Protein AF-D7WAD2-F1 (afdb_monomer_lite)

pLDDT: mean 91.28, std 9.89, range [55.56, 98.75]

Radius of gyration: 17.4 Å; chains: 1; bounding box: 40×38×43 Å

Foldseek 3Di:
DDDPLNVVLVVLVVVCVVVVNVVVLDLVSLVVQLVVLVVQLVVCPPPNHPDPVSNVVSVVSNVSSVSSNCVVVVHHPVVVVVVVVVVVCVLAPCVQPPPHPDGSVPGD

Structure (mmCIF, N/CA/C/O backbone):
data_AF-D7WAD2-F1
#
_entry.id   AF-D7WAD2-F1
#
loop_
_atom_site.group_PDB
_atom_site.id
_atom_site.type_symbol
_atom_site.label_atom_id
_atom_site.label_alt_id
_atom_site.label_comp_id
_atom_site.label_asym_id
_atom_site.label_entity_id
_atom_sit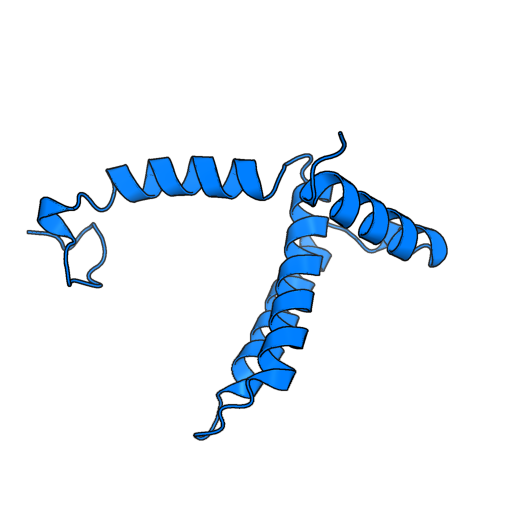e.label_seq_id
_atom_site.pdbx_PDB_ins_code
_atom_site.Cartn_x
_atom_site.Cartn_y
_atom_site.Cartn_z
_atom_site.occupancy
_atom_site.B_iso_or_equiv
_atom_site.auth_seq_id
_atom_site.auth_comp_id
_atom_site.auth_asym_id
_atom_site.auth_atom_id
_atom_site.pdbx_PDB_model_num
ATOM 1 N N . MET A 1 1 ? -22.874 -10.401 4.966 1.00 55.56 1 MET A N 1
ATOM 2 C CA . MET A 1 1 ? -21.756 -11.124 4.332 1.00 55.56 1 MET A CA 1
ATOM 3 C C . MET A 1 1 ? -20.562 -10.205 4.478 1.00 55.56 1 MET A C 1
ATOM 5 O O . MET A 1 1 ? -20.702 -9.052 4.095 1.00 55.56 1 MET A O 1
ATOM 9 N N . GLU A 1 2 ? -19.496 -10.641 5.142 1.00 68.25 2 GLU A N 1
ATOM 10 C CA . GLU A 1 2 ? -18.286 -9.824 5.314 1.00 68.25 2 GLU A CA 1
ATOM 11 C C . GLU A 1 2 ? -17.694 -9.512 3.932 1.00 68.25 2 GLU A C 1
ATOM 13 O O . GLU A 1 2 ? -17.659 -10.400 3.070 1.00 68.25 2 GLU A O 1
ATOM 18 N N . ASN A 1 3 ? -17.329 -8.251 3.680 1.00 86.06 3 ASN A N 1
ATOM 19 C CA . ASN A 1 3 ? -16.726 -7.886 2.402 1.00 86.06 3 ASN A CA 1
ATOM 20 C C . ASN A 1 3 ? -15.269 -8.402 2.358 1.00 86.06 3 ASN A C 1
ATOM 22 O O . ASN A 1 3 ? -14.696 -8.809 3.369 1.00 86.06 3 ASN A O 1
ATOM 26 N N . VAL A 1 4 ? -14.673 -8.465 1.166 1.00 86.81 4 VAL A N 1
ATOM 27 C CA . VAL A 1 4 ? -13.332 -9.055 1.002 1.00 86.81 4 VAL A CA 1
ATOM 28 C C . VAL A 1 4 ? -12.257 -8.257 1.748 1.00 86.81 4 VAL A C 1
ATOM 30 O O . VAL A 1 4 ? -11.320 -8.867 2.259 1.00 86.81 4 VAL A O 1
ATOM 33 N N . GLU A 1 5 ? -12.397 -6.935 1.839 1.00 85.31 5 GLU A N 1
ATOM 34 C CA . GLU A 1 5 ? -11.429 -6.049 2.497 1.00 85.31 5 GLU A CA 1
ATOM 35 C C . GLU A 1 5 ? -11.400 -6.269 4.007 1.00 85.31 5 GLU A C 1
ATOM 37 O O . GLU A 1 5 ? -10.322 -6.454 4.570 1.00 85.31 5 GLU A O 1
ATOM 42 N N . ASP A 1 6 ? -12.574 -6.349 4.636 1.00 88.81 6 ASP A N 1
ATOM 43 C CA . ASP A 1 6 ? -12.724 -6.630 6.066 1.00 88.81 6 ASP A CA 1
ATOM 44 C C . ASP A 1 6 ? -12.055 -7.965 6.421 1.00 88.81 6 ASP A C 1
ATOM 46 O O . ASP A 1 6 ? -11.276 -8.052 7.375 1.00 88.81 6 ASP A O 1
ATOM 50 N N . ARG A 1 7 ? -12.266 -8.989 5.581 1.00 93.00 7 ARG A N 1
ATOM 51 C CA . ARG A 1 7 ? -11.643 -10.307 5.752 1.00 93.00 7 ARG A CA 1
ATOM 52 C C . ARG A 1 7 ? -10.118 -10.237 5.659 1.00 93.00 7 ARG A C 1
ATOM 54 O O . ARG A 1 7 ? -9.433 -10.846 6.481 1.00 93.00 7 ARG A O 1
ATOM 61 N N . VAL A 1 8 ? -9.582 -9.536 4.658 1.00 94.44 8 VAL A N 1
ATOM 62 C CA . VAL A 1 8 ? -8.126 -9.395 4.471 1.00 94.44 8 VAL A CA 1
ATOM 63 C C . VAL A 1 8 ? -7.515 -8.638 5.647 1.00 94.44 8 VAL A C 1
ATOM 65 O O . VAL A 1 8 ? -6.544 -9.111 6.237 1.00 94.44 8 VAL A O 1
ATOM 68 N N . LEU A 1 9 ? -8.111 -7.516 6.054 1.00 93.50 9 LEU A N 1
ATOM 69 C CA . LEU A 1 9 ? -7.621 -6.740 7.188 1.00 93.50 9 LEU A CA 1
ATOM 70 C C . LEU A 1 9 ? -7.672 -7.544 8.496 1.00 93.50 9 LEU A C 1
ATOM 72 O O . LEU A 1 9 ? -6.722 -7.512 9.281 1.00 93.50 9 LEU A O 1
ATOM 76 N N . GLY A 1 10 ? -8.735 -8.324 8.708 1.00 94.88 10 GLY A N 1
ATOM 77 C CA . GLY A 1 10 ? -8.838 -9.251 9.834 1.00 94.88 10 GLY A CA 1
ATOM 78 C C . GLY A 1 10 ? -7.698 -10.276 9.862 1.00 94.88 10 GLY A C 1
ATOM 79 O O . GLY A 1 10 ? -7.095 -10.501 10.914 1.00 94.88 10 GLY A O 1
ATOM 80 N N . GLN A 1 11 ? -7.341 -10.849 8.709 1.00 96.38 11 GLN A N 1
ATOM 81 C CA . GLN A 1 11 ? -6.210 -11.777 8.590 1.00 96.38 11 GLN A CA 1
ATOM 82 C C . GLN A 1 11 ? -4.863 -11.099 8.876 1.00 96.38 11 GLN A C 1
ATOM 84 O O . GLN A 1 11 ? -4.038 -11.677 9.586 1.00 96.38 11 GLN A O 1
ATOM 89 N N . LEU A 1 12 ? -4.651 -9.875 8.383 1.00 96.06 12 LEU A N 1
ATOM 90 C CA . LEU A 1 12 ? -3.427 -9.104 8.630 1.00 96.06 12 LEU A CA 1
ATOM 91 C C . LEU A 1 12 ? -3.259 -8.753 10.113 1.00 96.06 12 LEU A C 1
ATOM 93 O O . LEU A 1 12 ? -2.181 -8.952 10.683 1.00 96.06 12 LEU A O 1
ATOM 97 N N . ARG A 1 13 ? -4.334 -8.296 10.765 1.00 94.38 13 ARG A N 1
ATOM 98 C CA . ARG A 1 13 ? -4.343 -8.025 12.210 1.00 94.38 13 ARG A CA 1
ATOM 99 C C . ARG A 1 13 ? -4.013 -9.284 13.001 1.00 94.38 13 ARG A C 1
ATOM 101 O O . ARG A 1 13 ? -3.074 -9.260 13.792 1.00 94.38 13 ARG A O 1
ATOM 108 N N . ALA A 1 14 ? -4.692 -10.397 12.720 1.00 96.56 14 ALA A N 1
ATOM 109 C CA . ALA A 1 14 ? -4.435 -11.669 13.393 1.00 96.56 14 ALA A CA 1
ATOM 110 C C . ALA A 1 14 ? -2.987 -12.154 13.189 1.00 96.56 14 ALA A C 1
ATOM 112 O O . ALA A 1 14 ? -2.342 -12.613 14.133 1.00 96.56 14 ALA A O 1
ATOM 113 N N . PHE A 1 15 ? -2.446 -12.017 11.974 1.00 96.06 15 PHE A N 1
ATOM 114 C CA . PHE A 1 15 ? -1.062 -12.379 11.665 1.00 96.06 15 PHE A CA 1
ATOM 115 C C . PHE A 1 15 ? -0.049 -11.552 12.470 1.00 96.06 15 PHE A C 1
ATOM 117 O O . PHE A 1 15 ? 0.916 -12.111 13.007 1.00 96.06 15 PHE A O 1
ATOM 124 N N . SER A 1 16 ? -0.286 -10.241 12.558 1.00 94.62 16 SER A N 1
ATOM 125 C CA . SER A 1 16 ? 0.539 -9.287 13.303 1.00 94.62 16 SER A CA 1
ATOM 126 C C . SER A 1 16 ? 0.442 -9.509 14.816 1.00 94.62 16 SER A C 1
ATOM 128 O O . SER A 1 16 ? 1.461 -9.552 15.510 1.00 94.62 16 SER A O 1
ATOM 130 N N . GLU A 1 17 ? -0.767 -9.695 15.344 1.00 95.25 17 GLU A N 1
ATOM 131 C CA . GLU A 1 17 ? -1.017 -9.950 16.766 1.00 95.25 17 GLU A CA 1
ATOM 132 C C . GLU A 1 17 ? -0.382 -11.258 17.234 1.00 95.25 17 GLU A C 1
ATOM 134 O O . GLU A 1 17 ? 0.288 -11.271 18.266 1.00 95.25 17 GLU A O 1
ATOM 139 N N . ALA A 1 18 ? -0.486 -12.331 16.441 1.00 97.44 18 ALA A N 1
ATOM 140 C CA . ALA A 1 18 ? 0.141 -13.619 16.747 1.00 97.44 18 ALA A CA 1
ATOM 141 C C . ALA A 1 18 ? 1.671 -13.531 16.909 1.00 97.44 18 ALA A C 1
ATOM 143 O O . ALA A 1 18 ? 2.283 -14.409 17.517 1.00 97.44 18 ALA A O 1
ATOM 144 N N . ARG A 1 19 ? 2.294 -12.475 16.373 1.00 97.00 19 ARG A N 1
ATOM 145 C CA . ARG A 1 19 ? 3.736 -12.199 16.469 1.00 97.00 19 ARG A CA 1
ATOM 146 C C . ARG A 1 19 ? 4.064 -11.029 17.391 1.00 97.00 19 ARG A C 1
ATOM 148 O O . ARG A 1 19 ? 5.234 -10.684 17.539 1.00 97.00 19 ARG A O 1
ATOM 155 N N . ASN A 1 20 ? 3.054 -10.420 18.013 1.00 95.12 20 ASN A N 1
ATOM 156 C CA . ASN A 1 20 ? 3.181 -9.187 18.783 1.00 95.12 20 ASN A CA 1
ATOM 157 C C . ASN A 1 20 ? 3.862 -8.057 17.978 1.00 95.12 20 ASN A C 1
ATOM 159 O O . ASN A 1 20 ? 4.635 -7.266 18.518 1.00 95.12 20 ASN A O 1
ATOM 163 N N . TRP A 1 21 ? 3.623 -7.998 16.665 1.00 95.50 21 TRP A N 1
ATOM 164 C CA . TRP A 1 21 ? 4.234 -7.008 15.768 1.00 95.50 21 TRP A CA 1
ATOM 165 C C . TRP A 1 21 ? 3.481 -5.681 15.728 1.00 95.50 21 TRP A C 1
ATOM 167 O O . TRP A 1 21 ? 4.057 -4.655 15.370 1.00 95.50 21 TRP A O 1
ATOM 177 N N . SER A 1 22 ? 2.232 -5.661 16.198 1.00 90.25 22 SER A N 1
ATOM 178 C CA . SER A 1 22 ? 1.396 -4.456 16.250 1.00 90.25 22 SER A CA 1
ATOM 179 C C . SER A 1 22 ? 2.044 -3.299 17.026 1.00 90.25 22 SER A C 1
ATOM 181 O O . SER A 1 22 ? 1.783 -2.136 16.717 1.00 90.25 22 SER A O 1
ATOM 183 N N . GLN A 1 23 ? 2.939 -3.592 17.979 1.00 90.69 23 GLN A N 1
ATOM 184 C CA . GLN A 1 23 ? 3.722 -2.588 18.712 1.00 90.69 23 GLN A CA 1
ATOM 185 C C . GLN A 1 23 ? 4.710 -1.809 17.824 1.00 90.69 23 GLN A C 1
ATOM 187 O O . GLN A 1 23 ? 5.037 -0.663 18.127 1.00 90.69 23 GLN A O 1
ATOM 192 N N . PHE A 1 24 ? 5.173 -2.405 16.721 1.00 91.62 24 PHE A N 1
ATOM 193 C CA . PHE A 1 24 ? 6.110 -1.784 15.782 1.00 91.62 24 PHE A CA 1
ATOM 194 C C . PHE A 1 24 ? 5.396 -1.040 14.649 1.00 91.62 24 PHE A C 1
ATOM 196 O O . PHE A 1 24 ? 6.024 -0.232 13.967 1.00 91.62 24 PHE A O 1
ATOM 203 N N . HIS A 1 25 ? 4.090 -1.254 14.472 1.00 92.88 25 HIS A N 1
ATOM 204 C CA . HIS A 1 25 ? 3.260 -0.633 13.437 1.00 92.88 25 HIS A CA 1
ATOM 205 C C . HIS A 1 25 ? 2.892 0.818 13.791 1.00 92.88 25 HIS A C 1
ATOM 207 O O . HIS A 1 25 ? 1.726 1.165 14.007 1.00 92.88 25 HIS A O 1
ATOM 213 N N . THR A 1 26 ? 3.899 1.687 13.887 1.00 96.75 26 THR A N 1
ATOM 214 C CA . THR A 1 26 ? 3.691 3.141 13.884 1.00 96.75 26 THR A CA 1
ATOM 215 C C . THR A 1 26 ? 3.421 3.614 12.449 1.00 96.75 26 THR A C 1
ATOM 217 O O . THR A 1 26 ? 3.933 2.991 11.517 1.00 96.75 26 THR A O 1
ATOM 220 N N . PRO A 1 27 ? 2.678 4.719 12.228 1.00 97.62 27 PRO A N 1
ATOM 221 C CA . PRO A 1 27 ? 2.460 5.241 10.876 1.00 97.62 27 PRO A CA 1
ATOM 222 C C . PRO A 1 27 ? 3.763 5.477 10.100 1.00 97.62 27 PRO A C 1
ATOM 224 O O . PRO A 1 27 ? 3.843 5.159 8.920 1.00 97.62 27 PRO A O 1
ATOM 227 N N . ALA A 1 28 ? 4.808 5.963 10.780 1.00 98.06 28 ALA A N 1
ATOM 228 C CA . ALA A 1 28 ? 6.119 6.175 10.175 1.00 98.06 28 ALA A CA 1
ATOM 229 C C . ALA A 1 28 ? 6.780 4.859 9.738 1.00 98.06 28 ALA A C 1
ATOM 231 O O . ALA A 1 28 ? 7.289 4.779 8.628 1.00 98.06 28 ALA A O 1
ATOM 232 N N . HIS A 1 29 ? 6.747 3.815 10.573 1.00 97.94 29 HIS A N 1
ATOM 233 C CA . HIS A 1 29 ? 7.323 2.517 10.207 1.00 97.94 29 HIS A CA 1
ATOM 234 C C . HIS A 1 29 ? 6.566 1.845 9.064 1.00 97.94 29 HIS A C 1
ATOM 236 O O . HIS A 1 29 ? 7.193 1.283 8.175 1.00 97.94 29 HIS A O 1
ATOM 242 N N . LEU A 1 30 ? 5.234 1.925 9.067 1.00 98.12 30 LEU A N 1
ATOM 243 C CA . LEU A 1 30 ? 4.420 1.367 7.990 1.00 98.12 30 LEU A CA 1
ATOM 244 C C . LEU A 1 30 ? 4.671 2.104 6.670 1.00 98.12 30 LEU A C 1
ATOM 246 O O . LEU A 1 30 ? 4.853 1.457 5.647 1.00 98.12 30 LEU A O 1
ATOM 250 N N . ALA A 1 31 ? 4.767 3.438 6.697 1.00 98.38 31 ALA A N 1
ATOM 251 C CA . ALA A 1 31 ? 5.138 4.225 5.521 1.00 98.38 31 ALA A CA 1
ATOM 252 C C . ALA A 1 31 ? 6.545 3.877 5.002 1.00 98.38 31 ALA A C 1
ATOM 254 O O . ALA A 1 31 ? 6.744 3.782 3.792 1.00 98.38 31 ALA A O 1
ATOM 255 N N . SER A 1 32 ? 7.509 3.644 5.900 1.00 98.44 32 SER A N 1
ATOM 256 C CA . SER A 1 32 ? 8.833 3.144 5.516 1.00 98.44 32 SER A CA 1
ATOM 257 C C . SER A 1 32 ? 8.758 1.759 4.873 1.00 98.44 32 SER A C 1
ATOM 259 O O . SER A 1 32 ? 9.425 1.546 3.868 1.00 98.44 32 SER A O 1
ATOM 261 N N . GLY A 1 33 ? 7.930 0.852 5.405 1.00 98.25 33 GLY A N 1
ATOM 262 C CA . GLY A 1 33 ? 7.671 -0.460 4.805 1.00 98.25 33 GLY A CA 1
ATOM 263 C C . GLY A 1 33 ? 7.171 -0.332 3.369 1.00 98.25 33 GLY A C 1
ATOM 264 O O . GLY A 1 33 ? 7.798 -0.863 2.466 1.00 98.25 33 GLY A O 1
ATOM 265 N N . ILE A 1 34 ? 6.149 0.501 3.126 1.00 98.69 34 ILE A N 1
ATOM 266 C CA . ILE A 1 34 ? 5.651 0.781 1.764 1.00 98.69 34 ILE A CA 1
ATOM 267 C C . ILE A 1 34 ? 6.791 1.200 0.826 1.00 98.69 34 ILE A C 1
ATOM 269 O O . ILE A 1 34 ? 6.863 0.721 -0.303 1.00 98.69 34 ILE A O 1
ATOM 273 N N . ALA A 1 35 ? 7.673 2.101 1.268 1.00 98.75 35 ALA A N 1
ATOM 274 C CA . ALA A 1 35 ? 8.781 2.579 0.444 1.00 98.75 35 ALA A CA 1
ATOM 275 C C . ALA A 1 35 ? 9.816 1.483 0.140 1.00 98.75 35 ALA A C 1
ATOM 277 O O . ALA A 1 35 ? 10.338 1.453 -0.973 1.00 98.75 35 ALA A O 1
ATOM 278 N N . ILE A 1 36 ? 10.093 0.605 1.109 1.00 98.69 36 ILE A N 1
ATOM 279 C CA . ILE A 1 36 ? 10.997 -0.540 0.950 1.00 98.69 36 ILE A CA 1
ATOM 280 C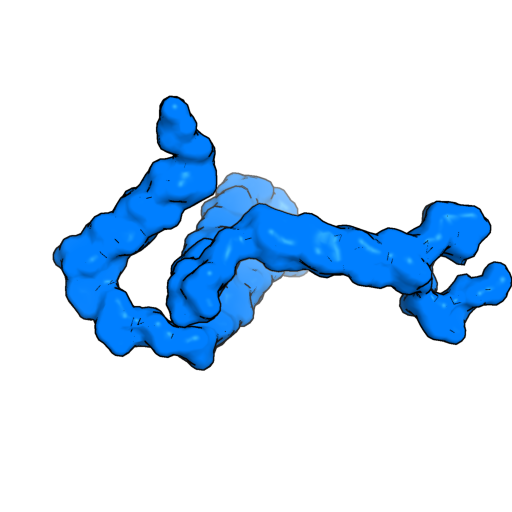 C . ILE A 1 36 ? 10.415 -1.520 -0.070 1.00 98.69 36 ILE A C 1
ATOM 282 O O . ILE A 1 36 ? 11.042 -1.720 -1.107 1.00 98.69 36 ILE A O 1
ATOM 286 N N . GLU A 1 37 ? 9.181 -1.990 0.133 1.00 98.69 37 GLU A N 1
ATOM 287 C CA . GLU A 1 37 ? 8.552 -2.969 -0.772 1.00 98.69 37 GLU A CA 1
ATOM 288 C C . GLU A 1 37 ? 8.301 -2.390 -2.170 1.00 98.69 37 GLU A C 1
ATOM 290 O O . GLU A 1 37 ? 8.324 -3.089 -3.177 1.00 98.69 37 GLU A O 1
ATOM 295 N N . THR A 1 38 ? 8.114 -1.070 -2.282 1.00 98.69 38 THR A N 1
ATOM 296 C CA . THR A 1 38 ? 8.054 -0.408 -3.596 1.00 98.69 38 THR A CA 1
ATOM 297 C C . THR A 1 38 ? 9.404 -0.473 -4.317 1.00 98.69 38 THR A C 1
ATOM 299 O O . THR A 1 38 ? 9.445 -0.548 -5.547 1.00 98.69 38 THR A O 1
ATOM 302 N N . GLY A 1 39 ? 10.510 -0.428 -3.572 1.00 98.50 39 GLY A N 1
ATOM 303 C CA . GLY A 1 39 ? 11.852 -0.659 -4.096 1.00 98.50 39 GLY A CA 1
ATOM 304 C C . GLY A 1 39 ? 12.025 -2.088 -4.606 1.00 98.50 39 GLY A C 1
ATOM 305 O O . GLY A 1 39 ? 12.463 -2.260 -5.742 1.00 98.50 39 GLY A O 1
ATOM 306 N N . GLU A 1 40 ? 11.608 -3.084 -3.826 1.00 98.50 40 GLU A N 1
ATOM 307 C CA . GLU A 1 40 ? 11.664 -4.508 -4.206 1.00 98.50 40 GLU A CA 1
ATOM 308 C C . GLU A 1 40 ? 10.780 -4.789 -5.437 1.00 98.50 40 GLU A C 1
ATOM 310 O O . GLU A 1 40 ? 11.223 -5.372 -6.435 1.00 98.50 40 GLU A O 1
ATOM 315 N N . LEU A 1 41 ? 9.575 -4.211 -5.472 1.00 98.56 41 LEU A N 1
ATOM 316 C CA . LEU A 1 41 ? 8.711 -4.230 -6.652 1.00 98.56 41 LEU A CA 1
ATOM 317 C C . LEU A 1 41 ? 9.399 -3.614 -7.877 1.00 98.56 41 LEU A C 1
ATOM 319 O O . LEU A 1 41 ? 9.285 -4.145 -8.982 1.00 98.56 41 LEU A O 1
ATOM 323 N N . LEU A 1 42 ? 10.121 -2.502 -7.713 1.00 98.25 42 LEU A N 1
ATOM 324 C CA . LEU A 1 42 ? 10.856 -1.873 -8.810 1.00 98.25 42 LEU A CA 1
ATOM 325 C C . LEU A 1 42 ? 11.990 -2.773 -9.323 1.00 98.25 42 LEU A C 1
ATOM 327 O O . LEU A 1 42 ? 12.208 -2.825 -10.536 1.00 98.25 42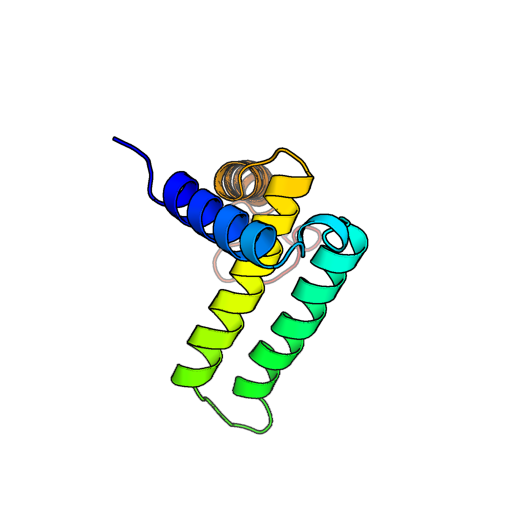 LEU A O 1
ATOM 331 N N . GLU A 1 43 ? 12.696 -3.490 -8.446 1.00 98.06 43 GLU A N 1
ATOM 332 C CA . GLU A 1 43 ? 13.776 -4.417 -8.820 1.00 98.06 43 GLU A CA 1
ATOM 333 C C . GLU A 1 43 ? 13.308 -5.523 -9.778 1.00 98.06 43 GLU A C 1
ATOM 335 O O . GLU A 1 43 ? 14.072 -5.948 -10.652 1.00 98.06 43 GLU A O 1
ATOM 340 N N . CYS A 1 44 ? 12.031 -5.910 -9.715 1.00 97.88 44 CYS A N 1
ATOM 341 C CA . CYS A 1 44 ? 11.425 -6.865 -10.648 1.00 97.88 44 CYS A CA 1
ATOM 342 C C . CYS A 1 44 ? 11.450 -6.402 -12.119 1.00 97.88 44 CYS A C 1
ATOM 344 O O . CYS A 1 44 ? 11.362 -7.243 -13.022 1.00 97.88 44 CYS A O 1
ATOM 346 N N . PHE A 1 45 ? 11.599 -5.092 -12.353 1.00 97.69 45 PHE A N 1
ATOM 347 C CA . PHE A 1 45 ? 11.569 -4.445 -13.670 1.00 97.69 45 PHE A CA 1
ATOM 348 C C . PHE A 1 45 ? 12.892 -3.754 -14.057 1.00 97.69 45 PHE A C 1
ATOM 350 O O . PHE A 1 45 ? 12.979 -3.077 -15.086 1.00 97.69 45 PHE A O 1
ATOM 357 N N . GLN A 1 46 ? 13.943 -3.873 -13.239 1.00 95.81 46 GLN A N 1
ATOM 358 C CA . GLN A 1 46 ? 15.226 -3.225 -13.521 1.00 95.81 46 GLN A CA 1
ATOM 359 C C . GLN A 1 46 ? 16.020 -3.950 -14.617 1.00 95.81 46 GLN A C 1
ATOM 361 O O . GLN A 1 46 ? 15.906 -5.155 -14.824 1.00 95.81 46 GLN A O 1
ATOM 366 N N . TRP A 1 47 ? 16.876 -3.200 -15.318 1.00 95.50 47 TRP A N 1
ATOM 367 C CA . TRP A 1 47 ? 17.861 -3.740 -16.272 1.00 95.50 47 TRP A CA 1
ATOM 368 C C . TRP A 1 47 ? 17.269 -4.579 -17.419 1.00 95.50 47 TRP A C 1
ATOM 370 O O . TRP A 1 47 ? 17.941 -5.456 -17.959 1.00 95.50 47 TRP A O 1
ATOM 380 N N . GLY A 1 48 ? 16.022 -4.298 -17.812 1.00 90.56 48 GLY A N 1
ATOM 381 C CA . GLY A 1 48 ? 15.315 -5.031 -18.868 1.00 90.56 48 GLY A CA 1
ATOM 382 C C . GLY A 1 48 ? 14.729 -6.375 -18.418 1.00 90.56 48 GLY A C 1
ATOM 383 O O . GLY A 1 48 ? 14.299 -7.153 -19.268 1.00 90.56 48 GLY A O 1
ATOM 384 N N . LYS A 1 49 ? 14.725 -6.656 -17.107 1.00 91.94 49 LYS A N 1
ATOM 385 C CA . LYS A 1 49 ? 13.992 -7.769 -16.493 1.00 91.94 49 LYS A CA 1
ATOM 386 C C . LYS A 1 49 ? 12.490 -7.453 -16.484 1.00 91.94 49 LYS A C 1
ATOM 388 O O . LYS A 1 49 ? 12.099 -6.303 -16.334 1.00 91.94 49 LYS A O 1
ATOM 393 N N . GLU A 1 50 ? 11.666 -8.487 -16.613 1.00 95.88 50 GLU A N 1
ATOM 394 C CA . GLU A 1 50 ? 10.222 -8.438 -16.361 1.00 95.88 50 GLU A CA 1
ATOM 395 C C . GLU A 1 50 ? 9.817 -9.746 -15.668 1.00 95.88 50 GLU A C 1
ATOM 397 O O . GLU A 1 50 ? 9.501 -10.751 -16.306 1.00 95.88 50 GLU A O 1
ATOM 402 N N . ASP A 1 51 ? 9.904 -9.771 -14.339 1.00 96.25 51 ASP A N 1
ATOM 403 C CA . ASP A 1 51 ? 9.546 -10.947 -13.539 1.00 96.25 51 ASP A CA 1
ATOM 404 C C . ASP A 1 51 ? 8.201 -10.743 -12.866 1.00 96.25 51 ASP A C 1
ATOM 406 O O . ASP A 1 51 ? 8.087 -10.263 -11.741 1.00 96.25 51 ASP A O 1
ATOM 410 N N . LEU A 1 52 ? 7.157 -11.089 -13.614 1.00 97.25 52 LEU A N 1
ATOM 411 C CA . LEU A 1 52 ? 5.776 -10.868 -13.202 1.00 97.25 52 LEU A CA 1
ATOM 412 C C . LEU A 1 52 ? 5.351 -11.750 -12.022 1.00 97.25 52 LEU A C 1
ATOM 414 O O . LEU A 1 52 ? 4.375 -11.424 -11.349 1.00 97.25 52 LEU A O 1
ATOM 418 N N . ASN A 1 53 ? 6.045 -12.867 -11.784 1.00 96.44 53 ASN A N 1
ATOM 419 C CA . ASN A 1 53 ? 5.744 -13.728 -10.645 1.00 96.44 53 ASN A CA 1
ATOM 420 C C . ASN A 1 53 ? 6.195 -13.055 -9.352 1.00 96.44 53 ASN A C 1
ATOM 422 O O . ASN A 1 53 ? 5.382 -12.938 -8.436 1.00 96.44 53 ASN A O 1
ATOM 426 N N . GLU A 1 54 ? 7.436 -12.566 -9.324 1.00 97.81 54 GLU A N 1
ATOM 427 C CA . GLU A 1 54 ? 7.967 -11.840 -8.170 1.00 97.81 54 GLU A CA 1
ATOM 428 C C . GLU A 1 54 ? 7.247 -10.506 -7.983 1.00 97.81 54 GLU A C 1
ATOM 430 O O . GLU A 1 54 ? 6.741 -10.227 -6.902 1.00 97.81 54 GLU A O 1
ATOM 435 N N . ALA A 1 55 ? 7.028 -9.751 -9.065 1.00 98.12 55 ALA A N 1
ATOM 436 C CA . ALA A 1 55 ? 6.305 -8.482 -9.000 1.00 98.12 55 ALA A CA 1
ATOM 437 C C . ALA A 1 55 ? 4.900 -8.622 -8.388 1.00 98.12 55 ALA A C 1
ATOM 439 O O . ALA A 1 55 ? 4.392 -7.689 -7.770 1.00 98.12 55 ALA A O 1
ATOM 440 N N . ARG A 1 56 ? 4.246 -9.782 -8.549 1.00 98.38 56 ARG A N 1
ATOM 441 C CA . ARG A 1 56 ? 2.948 -10.050 -7.917 1.00 98.38 56 ARG A CA 1
ATOM 442 C C . ARG A 1 56 ? 3.059 -10.182 -6.398 1.00 98.38 56 ARG A C 1
ATOM 444 O O . ARG A 1 56 ? 2.110 -9.814 -5.708 1.00 98.38 56 ARG A O 1
ATOM 451 N N . LEU A 1 57 ? 4.151 -10.762 -5.906 1.00 98.38 57 LEU A N 1
ATOM 452 C CA . LEU A 1 57 ? 4.421 -10.918 -4.479 1.00 98.38 57 LEU A CA 1
ATOM 453 C C . LEU A 1 57 ? 4.796 -9.566 -3.874 1.00 98.38 57 LEU A C 1
ATOM 455 O O . LEU A 1 57 ? 4.100 -9.121 -2.968 1.00 98.38 57 LEU A O 1
ATOM 459 N N . GLU A 1 58 ? 5.726 -8.841 -4.494 1.00 98.56 58 GLU A N 1
ATOM 460 C CA . GLU A 1 58 ? 6.140 -7.518 -4.008 1.00 98.56 58 GLU A CA 1
ATOM 461 C C . GLU A 1 58 ? 4.994 -6.502 -4.018 1.00 98.56 58 GLU A C 1
ATOM 463 O O . GLU A 1 58 ? 4.807 -5.715 -3.090 1.00 98.56 58 GLU A O 1
ATOM 468 N N . LEU A 1 59 ? 4.125 -6.552 -5.035 1.00 98.56 59 LEU A N 1
ATOM 469 C CA . LEU A 1 59 ? 2.909 -5.741 -5.036 1.00 98.56 59 LEU A CA 1
ATOM 470 C C . LEU A 1 59 ? 1.975 -6.109 -3.872 1.00 98.56 59 LEU A C 1
ATOM 472 O O . LEU A 1 59 ? 1.313 -5.231 -3.315 1.00 98.56 59 LEU A O 1
ATOM 476 N N . ALA A 1 60 ? 1.888 -7.389 -3.505 1.00 98.00 60 ALA A N 1
ATOM 477 C CA . ALA A 1 60 ? 1.090 -7.814 -2.361 1.00 98.00 60 ALA A CA 1
ATOM 478 C C . 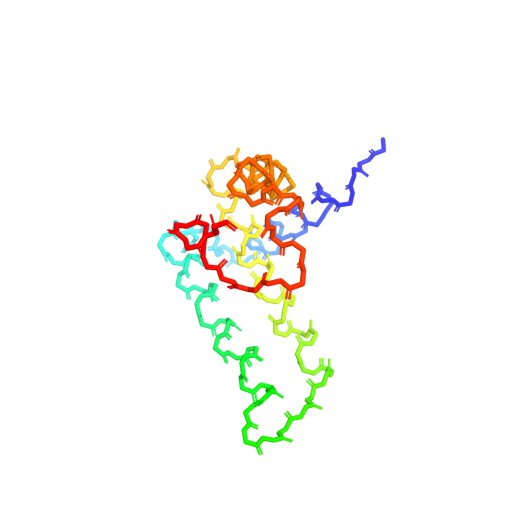ALA A 1 60 ? 1.686 -7.310 -1.037 1.00 98.00 60 ALA A C 1
ATOM 480 O O . ALA A 1 60 ? 0.918 -6.945 -0.141 1.00 98.00 60 ALA A O 1
ATOM 481 N N . ASP A 1 61 ? 3.008 -7.210 -0.927 1.00 98.38 61 ASP A N 1
ATOM 482 C CA . ASP A 1 61 ? 3.678 -6.654 0.250 1.00 98.38 61 ASP A CA 1
ATOM 483 C C . ASP A 1 61 ? 3.487 -5.132 0.346 1.00 98.38 61 ASP A C 1
ATOM 485 O O . ASP A 1 61 ? 3.053 -4.632 1.393 1.00 98.38 61 ASP A O 1
ATOM 489 N N . VAL A 1 62 ? 3.608 -4.399 -0.770 1.00 98.62 62 VAL A N 1
ATOM 490 C CA . VAL A 1 62 ? 3.228 -2.972 -0.850 1.00 98.62 62 VAL A CA 1
ATOM 491 C C . VAL A 1 62 ? 1.787 -2.758 -0.371 1.00 98.62 62 VAL A C 1
ATOM 493 O O . VAL A 1 62 ? 1.517 -1.884 0.461 1.00 98.62 62 VAL A O 1
ATOM 496 N N . LEU A 1 63 ? 0.847 -3.569 -0.869 1.00 97.56 63 LEU A N 1
ATOM 497 C CA . LEU A 1 63 ? -0.558 -3.494 -0.466 1.00 97.56 63 LEU A CA 1
ATOM 498 C C . LEU A 1 63 ? -0.748 -3.850 1.012 1.00 97.56 63 LEU A C 1
ATOM 500 O O . LEU A 1 63 ? -1.534 -3.194 1.692 1.00 97.56 63 LEU A O 1
ATOM 504 N N . THR A 1 64 ? -0.017 -4.833 1.533 1.00 97.06 64 THR A N 1
ATOM 505 C CA . THR A 1 64 ? -0.096 -5.241 2.941 1.00 97.06 64 THR A CA 1
ATOM 506 C C . THR A 1 64 ? 0.275 -4.092 3.873 1.00 97.06 64 THR A C 1
ATOM 508 O O . THR A 1 64 ? -0.495 -3.762 4.784 1.00 97.06 64 THR A O 1
ATOM 511 N N . TYR A 1 65 ? 1.401 -3.420 3.622 1.00 97.75 65 TYR A N 1
ATOM 512 C CA . TYR A 1 65 ? 1.798 -2.260 4.420 1.00 97.75 65 TYR A CA 1
ATOM 513 C C . TYR A 1 65 ? 0.840 -1.075 4.252 1.00 97.75 65 TYR A C 1
ATOM 515 O O . TYR A 1 65 ? 0.544 -0.392 5.236 1.00 97.75 65 TYR A O 1
ATOM 523 N N . ALA A 1 66 ? 0.295 -0.858 3.051 1.00 97.56 66 ALA A N 1
ATOM 524 C CA . ALA A 1 66 ? -0.710 0.178 2.815 1.00 97.56 66 ALA A CA 1
ATOM 525 C C . ALA A 1 66 ? -2.017 -0.084 3.584 1.00 97.56 66 ALA A C 1
ATOM 527 O O . ALA A 1 66 ? -2.558 0.836 4.199 1.00 97.56 66 ALA A O 1
ATOM 528 N N . TYR A 1 67 ? -2.496 -1.332 3.614 1.00 96.75 67 TYR A N 1
ATOM 529 C CA . TYR A 1 67 ? -3.679 -1.729 4.386 1.00 96.75 67 TYR A CA 1
ATOM 530 C C . TYR A 1 67 ? -3.458 -1.549 5.887 1.00 96.75 67 TYR A C 1
ATOM 532 O O . TYR A 1 67 ? -4.309 -0.983 6.570 1.00 96.75 67 TYR A O 1
ATOM 540 N N . LEU A 1 68 ? -2.303 -1.979 6.402 1.00 96.06 68 LEU A N 1
ATOM 541 C CA . LEU A 1 68 ? -1.949 -1.783 7.808 1.00 96.06 68 LEU A CA 1
ATOM 542 C C . LEU A 1 68 ? -1.817 -0.296 8.167 1.00 96.06 68 LEU A C 1
ATOM 544 O O . LEU A 1 68 ? -2.176 0.096 9.278 1.00 96.06 68 LEU A O 1
ATOM 548 N N . LEU A 1 69 ? -1.316 0.542 7.252 1.00 97.50 69 LEU A N 1
ATOM 549 C CA . LEU A 1 69 ? -1.239 1.989 7.460 1.00 97.50 69 LEU A CA 1
ATOM 550 C C . LEU A 1 69 ? -2.627 2.627 7.484 1.00 97.50 69 LEU A C 1
ATOM 552 O O . LEU A 1 69 ? -2.905 3.391 8.405 1.00 97.50 69 LEU A O 1
ATOM 556 N N . ALA A 1 70 ? -3.492 2.296 6.523 1.00 96.50 70 ALA A N 1
ATOM 557 C CA . ALA A 1 70 ? -4.876 2.764 6.508 1.00 96.50 70 ALA A CA 1
ATOM 558 C C . ALA A 1 70 ? -5.591 2.374 7.811 1.00 96.50 70 ALA A C 1
ATOM 560 O O . ALA A 1 70 ? -6.151 3.235 8.486 1.00 96.50 70 ALA A O 1
ATOM 561 N N . ASP A 1 71 ? -5.432 1.122 8.245 1.00 95.06 71 ASP A N 1
ATOM 562 C CA . ASP A 1 71 ? -5.970 0.642 9.517 1.00 95.06 71 ASP A CA 1
ATOM 563 C C . ASP A 1 71 ? -5.453 1.447 10.716 1.00 95.06 71 ASP A C 1
ATOM 565 O O . ASP A 1 71 ? -6.214 1.869 11.589 1.00 95.06 71 ASP A O 1
ATOM 569 N N . LYS A 1 72 ? -4.147 1.739 10.742 1.00 95.12 72 LYS A N 1
ATOM 570 C CA . LYS A 1 72 ? -3.538 2.540 11.809 1.00 95.12 72 LYS A CA 1
ATOM 571 C C . LYS A 1 72 ? -4.052 3.981 11.841 1.00 95.12 72 LYS A C 1
ATOM 573 O O . LYS A 1 72 ? -4.033 4.597 12.908 1.00 95.12 72 LYS A O 1
ATOM 578 N N . LEU A 1 73 ? -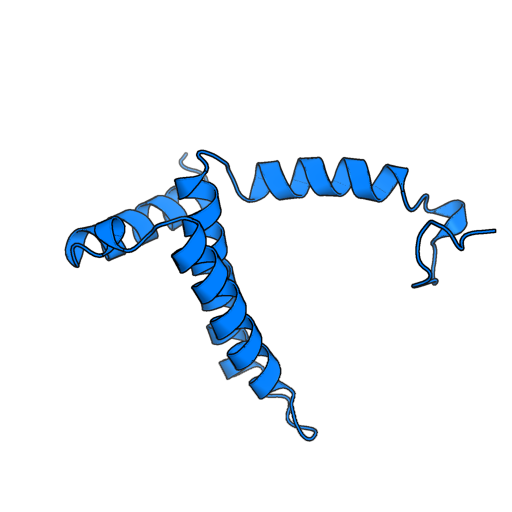4.486 4.505 10.697 1.00 95.56 73 LEU A N 1
ATOM 579 C CA . LEU A 1 73 ? -5.111 5.820 10.557 1.00 95.56 73 LEU A CA 1
ATOM 580 C C . LEU A 1 73 ? -6.623 5.794 10.839 1.00 95.56 73 LEU A C 1
ATOM 582 O O . LEU A 1 73 ? -7.221 6.858 10.953 1.00 95.56 73 LEU A O 1
ATOM 586 N N . GLY A 1 74 ? -7.224 4.612 11.014 1.00 94.69 74 GLY A N 1
ATOM 587 C CA . GLY A 1 74 ? -8.668 4.454 11.192 1.00 94.69 74 GLY A CA 1
ATOM 588 C C . GLY A 1 74 ? -9.461 4.566 9.887 1.00 94.69 74 GLY A C 1
ATOM 589 O O . GLY A 1 74 ? -10.653 4.856 9.929 1.00 94.69 74 GLY A O 1
ATOM 590 N N . GLU A 1 75 ? -8.806 4.339 8.750 1.00 95.19 75 GLU A N 1
ATOM 591 C CA . GLU A 1 75 ? -9.349 4.527 7.406 1.00 95.19 75 GLU A CA 1
ATOM 592 C C . GLU A 1 75 ? -9.468 3.201 6.644 1.00 95.19 75 GLU A C 1
ATOM 594 O O . GLU A 1 75 ? -8.741 2.237 6.896 1.00 95.19 75 GLU A O 1
ATOM 599 N N . SER A 1 76 ? -10.356 3.168 5.648 1.00 92.75 76 SER A N 1
ATOM 600 C CA . SER A 1 76 ? -10.414 2.085 4.657 1.00 92.75 76 SER A CA 1
ATOM 601 C C . SER A 1 76 ? -9.595 2.459 3.415 1.00 92.75 76 SER A C 1
ATOM 603 O O . SER A 1 76 ? -9.754 3.572 2.901 1.00 92.75 76 SER A O 1
ATOM 605 N N . PRO A 1 77 ? -8.781 1.539 2.861 1.00 93.19 77 PRO A N 1
ATOM 606 C CA . PRO A 1 77 ? -8.128 1.744 1.571 1.00 93.19 77 PRO A CA 1
ATOM 607 C C . PRO A 1 77 ? -9.104 2.123 0.449 1.00 93.19 77 PRO A C 1
ATOM 609 O O . PRO A 1 77 ? -8.808 3.034 -0.323 1.00 93.19 77 PRO A O 1
ATOM 612 N N . ALA A 1 78 ? -10.279 1.486 0.374 1.00 92.12 78 ALA A N 1
ATOM 613 C CA . ALA A 1 78 ? -11.288 1.816 -0.631 1.00 92.12 78 ALA A CA 1
ATOM 614 C C . ALA A 1 78 ? -11.816 3.243 -0.474 1.00 92.12 78 ALA A C 1
ATOM 616 O O . ALA A 1 78 ? -11.920 3.958 -1.469 1.00 92.12 78 ALA A O 1
ATOM 617 N N . SER A 1 79 ? -12.100 3.675 0.759 1.00 91.88 79 SER A N 1
ATOM 618 C CA . SER A 1 79 ? -12.549 5.046 1.030 1.00 91.88 79 SER A CA 1
ATOM 619 C C . SER A 1 79 ? -11.491 6.075 0.625 1.00 91.88 79 SER A C 1
ATOM 621 O O . SER A 1 79 ? -11.813 7.036 -0.071 1.00 91.88 79 SER A O 1
ATOM 623 N N . LEU A 1 80 ? -10.222 5.834 0.979 1.00 95.19 80 LEU A N 1
ATOM 624 C CA . LEU A 1 80 ? -9.100 6.706 0.609 1.00 95.19 80 LEU A CA 1
ATOM 625 C C . LEU A 1 80 ? -8.941 6.819 -0.913 1.00 95.19 80 LEU A C 1
ATOM 627 O O . LEU A 1 80 ? -8.702 7.907 -1.443 1.00 95.19 80 LEU A O 1
ATOM 631 N N . ILE A 1 81 ? -9.072 5.699 -1.628 1.00 95.12 81 ILE A N 1
ATOM 632 C CA . ILE A 1 81 ? -8.990 5.674 -3.092 1.00 95.12 81 ILE A CA 1
ATOM 633 C C . ILE A 1 81 ? -10.186 6.404 -3.708 1.00 95.12 81 ILE A C 1
ATOM 635 O O . ILE A 1 81 ? -9.982 7.207 -4.617 1.00 95.12 81 ILE A O 1
ATOM 639 N N . ALA A 1 82 ? -11.406 6.169 -3.218 1.00 94.50 82 ALA A N 1
ATOM 640 C CA . ALA A 1 82 ? -12.616 6.811 -3.726 1.00 94.50 82 ALA A CA 1
ATOM 641 C C . ALA A 1 82 ? -12.546 8.340 -3.591 1.00 94.50 82 ALA A C 1
ATOM 643 O O . ALA A 1 82 ? -12.698 9.047 -4.587 1.00 94.50 82 ALA A O 1
ATOM 644 N N . GLU A 1 83 ? -12.194 8.850 -2.406 1.00 95.25 83 GLU A N 1
ATOM 645 C CA . GLU A 1 83 ? -11.992 10.288 -2.186 1.00 95.25 83 GLU A CA 1
ATOM 646 C C . GLU A 1 83 ? -10.904 10.842 -3.123 1.00 95.25 83 GLU A C 1
ATOM 648 O O . GLU A 1 83 ? -11.059 11.891 -3.759 1.00 95.25 83 GLU A O 1
ATOM 653 N N . LYS A 1 84 ? -9.787 10.117 -3.267 1.00 94.06 84 LYS A N 1
ATOM 654 C CA . LYS A 1 84 ? -8.692 10.555 -4.132 1.00 94.06 84 LYS A CA 1
ATOM 655 C C . LYS A 1 84 ? -9.069 10.565 -5.613 1.00 94.06 84 LYS A C 1
ATOM 657 O O . LYS A 1 84 ? -8.553 11.420 -6.345 1.00 94.06 84 LYS A O 1
ATOM 662 N N . LEU A 1 85 ? -9.925 9.647 -6.057 1.00 93.69 85 LEU A N 1
ATOM 663 C CA . LEU A 1 85 ? -10.432 9.596 -7.426 1.00 93.69 85 LEU A CA 1
ATOM 664 C C . LEU A 1 85 ? -11.312 10.807 -7.722 1.00 93.69 85 LEU A C 1
ATOM 666 O O . LEU A 1 85 ? -11.026 11.499 -8.694 1.00 93.69 85 LEU A O 1
ATOM 670 N N . GLU A 1 86 ? -12.261 11.147 -6.848 1.00 94.06 86 GLU A N 1
ATOM 671 C CA . GLU A 1 86 ? -13.107 12.341 -7.013 1.00 94.06 86 GLU A CA 1
ATOM 672 C C . GLU A 1 86 ? -12.263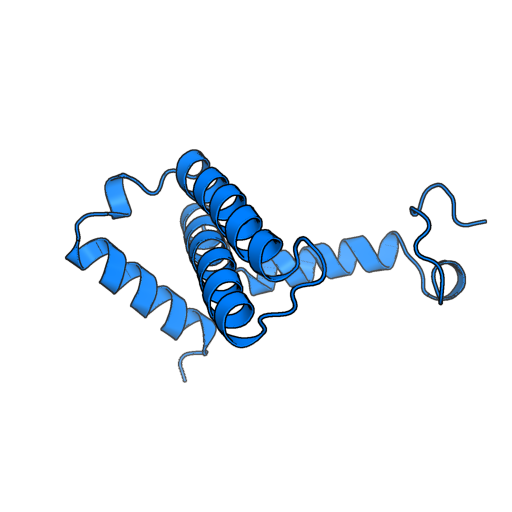 13.622 -7.144 1.00 94.06 86 GLU A C 1
ATOM 674 O O . GLU A 1 86 ? -12.482 14.454 -8.029 1.00 94.06 86 GLU A O 1
ATOM 679 N N . ILE A 1 87 ? -11.221 13.757 -6.314 1.00 92.06 87 ILE A N 1
ATOM 680 C CA . ILE A 1 87 ? -10.272 14.878 -6.399 1.00 92.06 87 ILE A CA 1
ATOM 681 C C . ILE A 1 87 ? -9.485 14.845 -7.719 1.00 92.06 87 ILE A C 1
ATOM 683 O O . ILE A 1 87 ? -9.181 15.894 -8.295 1.00 92.06 87 ILE A O 1
ATOM 687 N N . SER A 1 88 ? -9.090 13.659 -8.181 1.00 88.75 88 SER A N 1
ATOM 688 C CA . SER A 1 88 ? -8.314 13.494 -9.415 1.00 88.75 88 SER A CA 1
ATOM 689 C C . SER A 1 88 ? -9.146 13.805 -10.657 1.00 88.75 88 SER A C 1
ATOM 691 O O . SER A 1 88 ? -8.646 14.493 -11.543 1.00 88.75 88 SER A O 1
ATOM 693 N N . GLU A 1 89 ? -10.411 13.396 -10.697 1.00 89.44 89 GLU A N 1
ATOM 694 C CA . GLU A 1 89 ? -11.346 13.702 -11.787 1.00 89.44 89 GLU A CA 1
ATOM 695 C C . GLU A 1 89 ? -11.552 15.211 -11.950 1.00 89.44 89 GLU A C 1
ATOM 697 O O . GLU A 1 89 ? -11.510 15.734 -13.064 1.00 89.44 89 GLU A O 1
ATOM 702 N N . GLN A 1 90 ? -11.672 15.940 -10.837 1.00 87.94 90 GLN A N 1
ATOM 703 C CA . GLN A 1 90 ? -11.769 17.402 -10.858 1.00 87.94 90 GLN A CA 1
ATOM 704 C C . GLN A 1 90 ? -10.482 18.069 -11.370 1.00 87.94 90 GLN A C 1
ATOM 706 O O . GLN A 1 90 ? -10.540 19.116 -12.017 1.00 87.94 90 GLN A O 1
ATOM 711 N N . LYS A 1 91 ? -9.312 17.477 -11.088 1.00 85.38 91 LYS A N 1
ATOM 712 C CA . LYS A 1 91 ? -8.008 17.993 -11.540 1.00 85.38 91 LYS A CA 1
ATOM 713 C C . LYS A 1 91 ? -7.705 17.661 -12.999 1.00 85.38 91 LYS A C 1
ATOM 715 O O . LYS A 1 91 ? -7.056 18.463 -13.663 1.00 85.38 91 LYS A O 1
ATOM 720 N N . TYR A 1 92 ? -8.170 16.520 -13.500 1.00 82.38 92 TYR A N 1
ATOM 721 C CA . TYR A 1 92 ? -7.867 16.023 -14.844 1.00 82.38 92 TYR A CA 1
ATOM 722 C C . TYR A 1 92 ? -9.144 15.719 -15.651 1.00 82.38 92 TYR A C 1
ATOM 724 O O . TYR A 1 92 ? -9.374 14.554 -15.987 1.00 82.38 92 TYR A O 1
ATOM 732 N N . PRO A 1 93 ? -9.956 16.732 -16.024 1.00 85.75 93 PRO A N 1
ATOM 733 C CA . PRO A 1 93 ? -11.162 16.521 -16.826 1.00 85.75 93 PRO A CA 1
ATOM 734 C C . PRO A 1 93 ? -10.850 15.814 -18.145 1.00 85.75 93 PRO A C 1
ATOM 736 O O . PRO A 1 93 ? -9.864 16.156 -18.805 1.00 85.75 93 PRO A O 1
ATOM 739 N N . VAL A 1 94 ? -11.700 14.865 -18.548 1.00 85.44 94 VAL A N 1
ATOM 740 C CA . VAL A 1 94 ? -11.480 14.004 -19.725 1.00 85.44 94 VAL A CA 1
ATOM 741 C C . VAL A 1 94 ? -11.219 14.823 -20.987 1.00 85.44 94 VAL A C 1
ATOM 743 O O . VAL A 1 94 ? -10.333 14.480 -21.769 1.00 85.44 94 VAL A O 1
ATOM 746 N N . GLU A 1 95 ? -11.930 15.936 -21.173 1.00 82.25 95 GLU A N 1
ATOM 747 C CA . GLU A 1 95 ? -11.797 16.779 -22.366 1.00 82.25 95 GLU A CA 1
ATOM 748 C C . GLU A 1 95 ? -10.403 17.409 -22.490 1.00 82.25 95 GLU A C 1
ATOM 750 O O . GLU A 1 95 ? -9.993 17.792 -23.584 1.00 82.25 95 GLU A O 1
ATOM 755 N N . LYS A 1 96 ? -9.676 17.517 -21.373 1.00 74.12 96 LYS A N 1
ATOM 756 C CA . LYS A 1 96 ? -8.353 18.141 -21.297 1.00 74.12 96 LYS A CA 1
ATOM 757 C C . LYS A 1 96 ? -7.220 17.128 -21.148 1.00 74.12 96 LYS A C 1
ATOM 759 O O . LYS A 1 96 ? -6.109 17.412 -21.588 1.00 74.12 96 LYS A O 1
ATOM 764 N N . SER A 1 97 ? -7.483 15.971 -20.540 1.00 78.19 97 SER A N 1
ATOM 765 C CA . SER A 1 97 ? -6.465 14.990 -20.140 1.00 78.19 97 SER A CA 1
ATOM 766 C C . SER A 1 97 ? -6.406 13.732 -21.019 1.00 78.19 97 SER A C 1
ATOM 768 O O . SER A 1 97 ? -5.454 12.959 -20.910 1.00 78.19 97 SER A O 1
ATOM 770 N N . TYR A 1 98 ? -7.374 13.506 -21.916 1.00 79.44 98 TYR A N 1
ATOM 771 C CA . TYR A 1 98 ? -7.403 12.296 -22.745 1.00 79.44 98 TYR A CA 1
ATOM 772 C C . TYR A 1 98 ? -6.125 12.120 -23.589 1.00 79.44 98 TYR A C 1
ATOM 774 O O . TYR A 1 98 ? -5.772 12.971 -24.406 1.00 79.44 98 TYR A O 1
ATOM 782 N N . GLY A 1 99 ? -5.436 10.987 -23.403 1.00 81.00 99 GLY A N 1
ATOM 783 C CA . GLY A 1 99 ? -4.206 10.640 -24.127 1.00 81.00 99 GLY A CA 1
ATOM 784 C C . GLY A 1 99 ? -2.968 11.458 -23.736 1.00 81.00 99 GLY A C 1
ATOM 785 O O . GLY A 1 99 ? -1.948 11.361 -24.418 1.00 81.00 99 GLY A O 1
ATOM 786 N N . ARG A 1 100 ? -3.041 12.255 -22.662 1.00 74.75 100 ARG A N 1
ATOM 787 C CA . ARG A 1 100 ? -1.950 13.108 -22.175 1.00 74.75 100 ARG A CA 1
ATOM 788 C C . ARG A 1 100 ? -1.569 12.735 -20.746 1.00 74.75 100 ARG A C 1
ATOM 790 O O . ARG A 1 100 ? -2.432 12.544 -19.899 1.00 74.75 100 ARG A O 1
ATOM 797 N N . SER A 1 101 ? -0.268 12.663 -20.470 1.00 71.56 101 SER A N 1
ATOM 798 C CA . SER A 1 101 ? 0.282 12.469 -19.118 1.00 71.56 101 SER A CA 1
ATOM 799 C C . SER A 1 101 ? 0.778 13.776 -18.490 1.00 71.56 101 SER A C 1
ATOM 801 O O . SER A 1 101 ? 1.519 13.751 -17.507 1.00 71.56 101 SER A O 1
ATOM 803 N N . ASP A 1 102 ? 0.431 14.912 -19.096 1.00 76.88 102 ASP A N 1
ATOM 804 C CA . ASP A 1 102 ? 0.822 16.235 -18.621 1.00 76.88 102 ASP A CA 1
ATOM 805 C C . ASP A 1 102 ? 0.183 16.507 -17.252 1.00 76.88 102 ASP A C 1
ATOM 807 O O . ASP A 1 102 ? -0.940 16.076 -16.967 1.00 76.88 102 ASP A O 1
ATOM 811 N N . LYS A 1 103 ? 0.891 17.228 -16.377 1.00 64.81 103 LYS A N 1
ATOM 812 C CA . LYS A 1 103 ? 0.320 17.636 -15.087 1.00 64.81 103 LYS A CA 1
ATOM 813 C C . LYS A 1 103 ? -0.845 18.608 -15.307 1.00 64.81 103 LYS A C 1
ATOM 815 O O . LYS A 1 103 ? -0.873 19.351 -16.283 1.00 64.81 103 LYS A O 1
ATOM 820 N N . TYR A 1 104 ? -1.803 18.623 -14.376 1.00 61.31 104 TYR A N 1
ATOM 821 C CA . TYR A 1 104 ? -3.038 19.415 -14.495 1.00 61.31 104 TYR A CA 1
ATOM 822 C C . TYR A 1 104 ? -2.806 20.926 -14.680 1.00 61.31 104 TYR A C 1
ATOM 824 O O . TYR A 1 104 ? -3.644 21.611 -15.259 1.00 61.31 104 TYR A O 1
ATOM 832 N N . ASP A 1 105 ? -1.667 21.446 -14.220 1.00 67.88 105 ASP A N 1
ATOM 833 C CA . ASP A 1 105 ? -1.234 22.838 -14.386 1.00 67.88 105 ASP A CA 1
ATOM 834 C C . ASP A 1 105 ? -0.716 23.164 -15.802 1.00 67.88 105 ASP A C 1
ATOM 836 O O . ASP A 1 105 ? -0.435 24.324 -16.103 1.00 67.88 105 ASP A O 1
ATOM 840 N N . GLN A 1 106 ? -0.631 22.165 -16.685 1.00 67.94 106 GLN A N 1
ATOM 841 C CA . GLN A 1 106 ? -0.163 22.279 -18.071 1.00 67.94 106 GLN A CA 1
ATOM 842 C C . GLN A 1 106 ? -1.235 21.894 -19.108 1.00 67.94 106 GLN A C 1
ATOM 844 O O . GLN A 1 106 ? -0.952 21.842 -20.303 1.00 67.94 106 GLN A O 1
ATOM 849 N N . LEU A 1 107 ? -2.479 21.651 -18.679 1.00 61.00 107 LEU A N 1
ATOM 850 C CA . LEU A 1 107 ? -3.587 21.324 -19.578 1.00 61.00 107 LEU A CA 1
ATOM 851 C C . LEU A 1 107 ? -4.196 22.608 -20.176 1.00 61.00 107 LEU A C 1
ATOM 853 O O . LEU A 1 107 ? -4.941 23.322 -19.500 1.00 61.00 107 LEU A O 1
ATOM 857 N N . HIS A 1 108 ? -3.853 22.906 -21.433 1.00 60.84 108 HIS A N 1
ATOM 858 C CA . HIS A 1 108 ? -4.391 24.028 -22.221 1.00 60.84 108 HIS A CA 1
ATOM 859 C C . HIS A 1 108 ? -5.624 23.624 -23.029 1.00 60.84 108 HIS A C 1
ATOM 861 O O . HIS A 1 108 ? -5.556 22.564 -23.697 1.00 60.84 108 HIS A O 1
#

Organism: NCBI:txid585529

Sequence (108 aa):
MENVEDRVLGQLRAFSEARNWSQFHTPAHLASGIAIETGELLECFQWGKEDLNEARLELADVLTYAYLLADKLGESPASLIAEKLEISEQKYPVEKSYGRSDKYDQLH

InterPro domains:
  IPR025984 dCTP pyrophosphatase 1 [PF12643] (35-107)
  IPR025984 dCTP pyrophosphatase 1 [PIRSF029826] (8-106)
  IPR025984 dCTP pyrophosphatase 1 [cd11537] (11-87)
  IPR052555 dCTP Pyrophosphatase [PTHR46523] (12-107)

Secondary structure (DSSP, 8-state):
---HHHHHHHHHHHHHHTTT-TTT--HHHHHHHHHHHHHHHHHTTGGG---HHHHHHHHHHHHHHHHHHHHHHT--HHHHHHHHHHHHHHHS-HHHHTT----GGG--